Protein AF-A0A659NTN3-F1 (afdb_monomer_lite)

Sequence (86 aa):
DMLCDDDNLYELAKSYRVNFGTWSDYFNVYSYKLSESTGVILWQLTERNDELKDLINYPSCVFYETFNYSDLLEVIDHLNSIKTQH

pLDDT: mean 74.42, std 16.8, range [36.66, 95.81]

Structure (mmCIF, N/CA/C/O backbone):
data_AF-A0A659NTN3-F1
#
_entry.id   AF-A0A659NTN3-F1
#
loop_
_atom_site.group_PDB
_atom_site.id
_atom_site.type_symbol
_atom_site.label_atom_id
_atom_site.label_alt_id
_atom_site.label_comp_id
_atom_site.label_asym_id
_atom_site.label_entity_id
_atom_site.label_seq_id
_atom_site.pdbx_PDB_ins_code
_atom_site.Cartn_x
_atom_site.Cartn_y
_atom_site.Cartn_z
_atom_site.occupancy
_atom_site.B_iso_or_equiv
_atom_site.auth_seq_id
_atom_site.auth_comp_id
_atom_site.auth_asym_id
_atom_site.auth_atom_id
_atom_site.pdbx_PDB_model_num
ATOM 1 N N . ASP A 1 1 ? 14.149 6.782 26.388 1.00 36.66 1 ASP A N 1
ATOM 2 C CA . ASP A 1 1 ? 13.095 5.816 26.049 1.00 36.66 1 ASP A CA 1
ATOM 3 C C . ASP A 1 1 ? 13.194 5.415 24.598 1.00 36.66 1 ASP A C 1
ATOM 5 O O . ASP A 1 1 ? 13.579 6.234 23.775 1.00 36.66 1 ASP A O 1
ATOM 9 N N . MET A 1 2 ? 12.972 4.120 24.379 1.00 42.88 2 MET A N 1
ATOM 10 C CA . MET A 1 2 ? 13.283 3.297 23.209 1.00 42.88 2 MET A CA 1
ATOM 11 C C . MET A 1 2 ? 13.068 3.970 21.849 1.00 42.88 2 MET A C 1
ATOM 13 O O . MET A 1 2 ? 11.936 4.176 21.419 1.00 42.88 2 MET A O 1
ATOM 17 N N . LEU A 1 3 ? 14.172 4.179 21.127 1.00 44.34 3 LEU A N 1
ATOM 18 C CA . LEU A 1 3 ? 14.181 4.022 19.676 1.00 44.34 3 LEU A CA 1
ATOM 19 C C . LEU A 1 3 ? 13.929 2.529 19.432 1.00 44.34 3 LEU A C 1
ATOM 21 O O . LEU A 1 3 ? 14.845 1.723 19.566 1.00 44.34 3 LEU A O 1
ATOM 25 N N . CYS A 1 4 ? 12.671 2.133 19.239 1.00 46.97 4 CYS A N 1
ATOM 26 C CA . CYS A 1 4 ? 12.377 0.798 18.732 1.00 46.97 4 CYS A CA 1
ATOM 27 C C . CYS A 1 4 ? 13.074 0.686 17.373 1.00 46.97 4 CYS A C 1
ATOM 29 O O . CYS A 1 4 ? 12.793 1.496 16.497 1.00 46.97 4 CYS A O 1
ATOM 31 N N . ASP A 1 5 ? 14.014 -0.251 17.242 1.00 52.09 5 ASP A N 1
ATOM 32 C CA . ASP A 1 5 ? 14.778 -0.493 16.016 1.00 52.09 5 ASP A CA 1
ATOM 33 C C . ASP A 1 5 ? 13.824 -0.724 14.833 1.00 52.09 5 ASP A C 1
ATOM 35 O O . ASP A 1 5 ? 13.302 -1.829 14.654 1.00 52.09 5 ASP A O 1
ATOM 39 N N . ASP A 1 6 ? 13.608 0.310 14.016 1.00 53.75 6 ASP A N 1
ATOM 40 C CA . ASP A 1 6 ? 12.841 0.238 12.763 1.00 53.75 6 ASP A CA 1
ATOM 41 C C . ASP A 1 6 ? 13.380 -0.875 11.842 1.00 53.75 6 ASP A C 1
ATOM 43 O O . ASP A 1 6 ? 12.612 -1.542 11.144 1.00 53.75 6 ASP A O 1
ATOM 47 N N . ASP A 1 7 ? 14.683 -1.159 11.926 1.00 55.44 7 ASP A N 1
ATOM 48 C CA . ASP A 1 7 ? 15.356 -2.243 11.206 1.00 55.44 7 ASP A CA 1
ATOM 49 C C . ASP A 1 7 ? 14.801 -3.635 11.567 1.00 55.44 7 ASP A C 1
ATOM 51 O O . ASP A 1 7 ? 14.646 -4.491 10.694 1.00 55.44 7 ASP A O 1
ATOM 55 N N . ASN A 1 8 ? 14.420 -3.868 12.830 1.00 55.53 8 ASN A N 1
ATOM 56 C CA . ASN A 1 8 ? 13.861 -5.156 13.262 1.00 55.53 8 ASN A CA 1
ATOM 57 C C . ASN A 1 8 ? 12.431 -5.367 12.748 1.00 55.53 8 ASN A C 1
ATOM 59 O O . ASN A 1 8 ? 12.044 -6.492 12.425 1.00 55.53 8 ASN A O 1
ATOM 63 N N . LEU A 1 9 ? 11.639 -4.296 12.658 1.00 52.00 9 LEU A N 1
ATOM 64 C CA . LEU A 1 9 ? 10.273 -4.364 12.135 1.00 52.00 9 LEU A CA 1
ATOM 65 C C . LEU A 1 9 ? 10.263 -4.518 10.610 1.00 52.00 9 LEU A C 1
ATOM 67 O O . LEU A 1 9 ? 9.435 -5.260 10.077 1.00 52.00 9 LEU A O 1
ATOM 71 N N . TYR A 1 10 ? 11.209 -3.883 9.917 1.00 54.50 10 TYR A N 1
ATOM 72 C CA . TYR A 1 10 ? 11.407 -4.031 8.476 1.00 54.50 10 TYR A CA 1
ATOM 73 C C . TYR A 1 10 ? 11.814 -5.461 8.084 1.00 54.50 10 TYR A C 1
ATOM 75 O O . TYR A 1 10 ? 11.206 -6.058 7.190 1.00 54.50 10 TYR A O 1
ATOM 83 N N . GLU A 1 11 ? 12.786 -6.052 8.784 1.00 55.75 11 GLU A N 1
ATOM 84 C CA . GLU A 1 11 ? 13.202 -7.439 8.536 1.00 55.75 11 GLU A CA 1
ATOM 85 C C . GLU A 1 11 ? 12.100 -8.448 8.897 1.00 55.75 11 GLU A C 1
ATOM 87 O O . GLU A 1 11 ? 11.880 -9.422 8.170 1.00 55.75 11 GLU A O 1
ATOM 92 N N . LEU A 1 12 ? 11.322 -8.179 9.951 1.00 49.28 12 LEU A N 1
ATOM 93 C CA . LEU A 1 12 ? 10.145 -8.982 10.273 1.00 49.28 12 LEU A CA 1
ATOM 94 C C . LEU A 1 12 ? 9.096 -8.906 9.153 1.00 49.28 12 LEU A C 1
ATOM 96 O O . LEU A 1 12 ? 8.595 -9.945 8.727 1.00 49.28 12 LEU A O 1
ATOM 100 N N . ALA A 1 13 ? 8.797 -7.715 8.628 1.00 55.12 13 ALA A N 1
ATOM 101 C CA . ALA A 1 13 ? 7.829 -7.532 7.546 1.00 55.12 13 ALA A CA 1
ATOM 102 C C . ALA A 1 13 ? 8.247 -8.250 6.249 1.00 55.12 13 ALA A C 1
ATOM 104 O O . ALA A 1 13 ? 7.410 -8.884 5.602 1.00 55.12 13 ALA A O 1
ATOM 105 N N . LYS A 1 14 ? 9.544 -8.240 5.904 1.00 53.53 14 LYS A N 1
ATOM 106 C CA . LYS A 1 14 ? 10.086 -8.994 4.758 1.00 53.53 14 LYS A CA 1
ATOM 107 C C . LYS A 1 14 ? 9.797 -10.492 4.831 1.00 53.53 14 LYS A C 1
ATOM 109 O O . LYS A 1 14 ? 9.535 -11.101 3.796 1.00 53.53 14 LYS A O 1
ATOM 114 N N . SER A 1 15 ? 9.834 -11.085 6.026 1.00 51.66 15 SER A N 1
ATOM 115 C CA . SER A 1 15 ? 9.615 -12.529 6.207 1.00 51.66 15 SER A CA 1
ATOM 116 C C . SER A 1 15 ? 8.191 -12.989 5.855 1.00 51.66 15 SER A C 1
ATOM 118 O O . SER A 1 15 ? 7.976 -14.171 5.598 1.00 51.66 15 SER A O 1
ATOM 120 N N . TYR A 1 16 ? 7.239 -12.053 5.764 1.00 49.31 16 TYR A N 1
ATOM 121 C CA . TYR A 1 16 ? 5.858 -12.305 5.347 1.00 49.31 16 TYR A CA 1
ATOM 122 C C . TYR A 1 16 ? 5.586 -11.914 3.885 1.00 49.31 16 TYR A C 1
ATOM 124 O O . TYR A 1 16 ? 4.430 -11.902 3.462 1.00 49.31 16 TYR A O 1
ATOM 132 N N . ARG A 1 17 ? 6.623 -11.588 3.095 1.00 49.03 17 ARG A N 1
ATOM 133 C CA . ARG A 1 17 ? 6.464 -11.213 1.683 1.00 49.03 17 ARG A CA 1
ATOM 134 C C . ARG A 1 17 ? 5.995 -12.419 0.867 1.00 49.03 17 ARG A C 1
ATOM 136 O O . ARG A 1 17 ? 6.752 -13.356 0.624 1.00 49.03 17 ARG A O 1
ATOM 143 N N . VAL A 1 18 ? 4.752 -12.364 0.405 1.00 44.41 18 VAL A N 1
ATOM 144 C CA . VAL A 1 18 ? 4.176 -13.316 -0.550 1.00 44.41 18 VAL A CA 1
ATOM 145 C C . VAL A 1 18 ? 4.237 -12.688 -1.942 1.00 44.41 18 VAL A C 1
ATOM 147 O O . VAL A 1 18 ? 3.842 -11.538 -2.099 1.00 44.41 18 VAL A O 1
ATOM 150 N N . ASN A 1 19 ? 4.766 -13.421 -2.926 1.00 52.06 19 ASN A N 1
ATOM 151 C CA . ASN A 1 19 ? 4.823 -13.000 -4.328 1.00 52.06 19 ASN A CA 1
ATOM 152 C C . ASN A 1 19 ? 3.684 -13.691 -5.093 1.00 52.06 19 ASN A C 1
ATOM 154 O O . ASN A 1 19 ? 3.647 -14.924 -5.146 1.00 52.06 19 ASN A O 1
ATOM 158 N N . PHE A 1 20 ? 2.736 -12.917 -5.619 1.00 52.47 20 PHE A N 1
ATOM 159 C CA . PHE A 1 20 ? 1.511 -13.426 -6.247 1.00 52.47 20 PHE A CA 1
ATOM 160 C C . PHE A 1 20 ? 1.561 -13.443 -7.789 1.00 52.47 20 PHE A C 1
ATOM 162 O O . PHE A 1 20 ? 0.589 -13.851 -8.425 1.00 52.47 20 PHE A O 1
ATOM 169 N N . GLY A 1 21 ? 2.671 -13.027 -8.405 1.00 54.12 21 GLY A N 1
ATOM 170 C CA . GLY A 1 21 ? 2.782 -12.765 -9.843 1.00 54.12 21 GLY A CA 1
ATOM 171 C C . GLY A 1 21 ? 1.993 -11.535 -10.321 1.00 54.12 21 GLY A C 1
ATOM 172 O O . GLY A 1 21 ? 1.644 -11.455 -11.499 1.00 54.12 21 GLY A O 1
ATOM 173 N N . THR A 1 22 ? 1.660 -10.599 -9.429 1.00 62.44 22 THR A N 1
ATOM 174 C CA . THR A 1 22 ? 0.864 -9.393 -9.695 1.00 62.44 22 THR A CA 1
ATOM 175 C C . THR A 1 22 ? 1.725 -8.130 -9.709 1.00 62.44 22 THR A C 1
ATOM 177 O O . THR A 1 22 ? 2.848 -8.103 -9.214 1.00 62.44 22 THR A O 1
ATOM 180 N N . TRP A 1 23 ? 1.181 -7.026 -10.244 1.00 65.00 23 TRP A N 1
ATOM 181 C CA . TRP A 1 23 ? 1.870 -5.725 -10.268 1.00 65.00 23 TRP A CA 1
ATOM 182 C C . TRP A 1 23 ? 2.387 -5.287 -8.891 1.00 65.00 23 TRP A C 1
ATOM 184 O O . TRP A 1 23 ? 3.434 -4.656 -8.814 1.00 65.00 23 TRP A O 1
ATOM 194 N N . SER A 1 24 ? 1.692 -5.657 -7.812 1.00 64.94 24 SER A N 1
ATOM 195 C CA . SER A 1 24 ? 2.093 -5.377 -6.431 1.00 64.94 24 SER A CA 1
ATOM 196 C C . SER A 1 24 ? 3.423 -6.012 -6.018 1.00 64.94 24 SER A C 1
ATOM 198 O O . SER A 1 24 ? 4.056 -5.493 -5.110 1.00 64.94 24 SER A O 1
ATOM 200 N N . ASP A 1 25 ? 3.885 -7.083 -6.670 1.00 73.62 25 ASP A N 1
ATOM 201 C CA . ASP A 1 25 ? 5.128 -7.769 -6.281 1.00 73.62 25 ASP A CA 1
ATOM 202 C C . ASP A 1 25 ? 6.384 -6.954 -6.588 1.00 73.62 25 ASP A C 1
ATOM 204 O O . ASP A 1 25 ? 7.434 -7.165 -5.970 1.00 73.62 25 ASP A O 1
ATOM 208 N N . TYR A 1 26 ? 6.261 -5.998 -7.512 1.00 80.25 26 TYR A N 1
ATOM 209 C CA . TYR A 1 26 ? 7.305 -5.037 -7.856 1.00 80.25 26 TYR A CA 1
ATOM 210 C C . TYR A 1 26 ? 7.366 -3.860 -6.883 1.00 80.25 26 TYR A C 1
ATOM 212 O O . TYR A 1 26 ? 8.268 -3.031 -6.990 1.00 80.25 26 TYR A O 1
ATOM 220 N N . PHE A 1 27 ? 6.433 -3.774 -5.932 1.00 83.00 27 PHE A N 1
ATOM 221 C CA . PHE A 1 27 ? 6.378 -2.703 -4.951 1.00 83.00 27 PHE A CA 1
ATOM 222 C C . PHE A 1 27 ? 6.551 -3.249 -3.536 1.00 83.00 27 PHE A C 1
ATOM 224 O O . PHE A 1 27 ? 5.968 -4.254 -3.143 1.00 83.00 27 PHE A O 1
ATOM 231 N N . ASN A 1 28 ? 7.330 -2.535 -2.734 1.00 85.12 28 ASN A N 1
ATOM 232 C CA . ASN A 1 28 ? 7.237 -2.639 -1.291 1.00 85.12 28 ASN A CA 1
ATOM 233 C C . ASN A 1 28 ? 6.019 -1.817 -0.888 1.00 85.12 28 ASN A C 1
ATOM 235 O O . ASN A 1 28 ? 6.025 -0.602 -1.085 1.00 85.12 28 ASN A O 1
ATOM 239 N N . VAL A 1 29 ? 4.989 -2.476 -0.362 1.00 85.38 29 VAL A N 1
ATOM 240 C CA . VAL A 1 29 ? 3.751 -1.833 0.084 1.00 85.38 29 VAL A CA 1
ATOM 241 C C . VAL A 1 29 ? 3.634 -1.985 1.593 1.00 85.38 29 VAL A C 1
ATOM 243 O O . VAL A 1 29 ? 3.728 -3.092 2.120 1.00 85.38 29 VAL A O 1
ATOM 246 N N . TYR A 1 30 ? 3.402 -0.874 2.281 1.00 85.75 30 TYR A N 1
ATOM 247 C CA . TYR A 1 30 ? 3.191 -0.832 3.724 1.00 85.75 30 TYR A CA 1
ATOM 248 C C . TYR A 1 30 ? 1.900 -0.088 4.029 1.00 85.75 30 TYR A C 1
ATOM 250 O O . TYR A 1 30 ? 1.535 0.851 3.325 1.00 85.75 30 TYR A O 1
ATOM 258 N N . SER A 1 31 ? 1.219 -0.478 5.103 1.00 87.75 31 SER A N 1
ATOM 259 C CA . SER A 1 31 ? 0.080 0.279 5.614 1.00 87.75 31 SER A CA 1
ATOM 260 C C . SER A 1 31 ? 0.115 0.361 7.132 1.00 87.75 31 SER A C 1
ATOM 262 O O . SER A 1 31 ? 0.617 -0.546 7.797 1.00 87.75 31 SER A O 1
ATOM 264 N N . TYR A 1 32 ? -0.394 1.463 7.679 1.00 85.75 32 TYR A N 1
ATOM 265 C CA . TYR A 1 32 ? -0.515 1.653 9.121 1.00 85.75 32 TYR A CA 1
ATOM 266 C C . TYR A 1 32 ? -1.738 2.501 9.472 1.00 85.75 32 TYR A C 1
ATOM 268 O O . TYR A 1 32 ? -2.271 3.255 8.654 1.00 85.75 32 TYR A O 1
ATOM 276 N N . LYS A 1 33 ? -2.192 2.372 10.720 1.00 92.06 33 LYS A N 1
ATOM 277 C CA . LYS A 1 33 ? -3.316 3.140 11.257 1.00 92.06 33 LYS A CA 1
ATOM 278 C C . LYS A 1 33 ? -2.858 4.553 11.616 1.00 92.06 33 LYS A C 1
ATOM 280 O O . LYS A 1 33 ? -1.968 4.707 12.447 1.00 92.06 33 LYS A O 1
ATOM 285 N N . LEU A 1 34 ? -3.493 5.569 11.031 1.00 91.38 34 LEU A N 1
ATOM 286 C CA . LEU A 1 34 ? -3.251 6.974 11.373 1.00 91.38 34 LEU A CA 1
ATOM 287 C C . LEU A 1 34 ? -4.229 7.469 12.448 1.00 91.38 34 LEU A C 1
ATOM 289 O O . LEU A 1 34 ? -3.841 8.205 13.351 1.00 91.38 34 LEU A O 1
ATOM 293 N N . SER A 1 35 ? -5.493 7.054 12.364 1.00 95.25 35 SER A N 1
ATOM 294 C CA . SER A 1 35 ? -6.547 7.366 13.334 1.00 95.25 35 SER A CA 1
A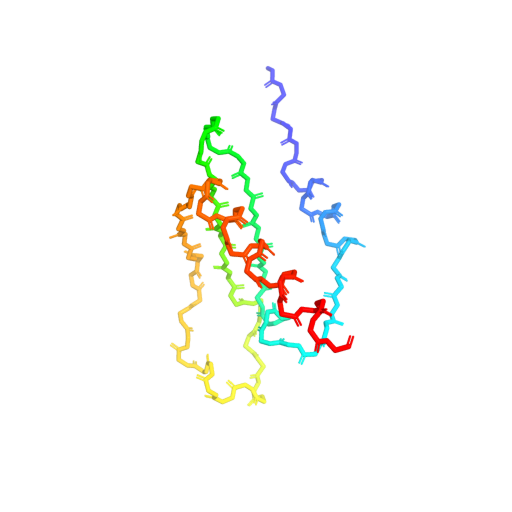TOM 295 C C . SER A 1 35 ? -7.555 6.216 13.428 1.00 95.25 35 SER A C 1
ATOM 297 O O . SER A 1 35 ? -7.409 5.191 12.765 1.00 95.25 35 SER A O 1
ATOM 299 N N . GLU A 1 36 ? -8.599 6.369 14.247 1.00 94.94 36 GLU A N 1
ATOM 300 C CA . GLU A 1 36 ? -9.687 5.384 14.335 1.00 94.94 36 GLU A CA 1
ATOM 301 C C . GLU A 1 36 ? -10.435 5.177 13.010 1.00 94.94 36 GLU A C 1
ATOM 303 O O . GLU A 1 36 ? -10.885 4.069 12.741 1.00 94.94 36 GLU A O 1
ATOM 308 N N . SER A 1 37 ? -10.531 6.205 12.165 1.00 95.81 37 SER A N 1
ATOM 309 C CA . SER A 1 37 ? -11.243 6.138 10.883 1.00 95.81 37 SER A CA 1
ATOM 310 C C . SER A 1 37 ? -10.318 6.069 9.668 1.00 95.81 37 SER A C 1
ATOM 312 O O . SER A 1 37 ? -10.766 5.673 8.597 1.00 95.81 37 SER A O 1
ATOM 314 N N . THR A 1 38 ? -9.041 6.430 9.815 1.00 95.31 38 THR A N 1
ATOM 315 C CA . THR A 1 38 ? -8.135 6.662 8.683 1.00 95.31 38 THR A CA 1
ATOM 316 C C . THR A 1 38 ? -6.889 5.784 8.756 1.00 95.31 38 THR A C 1
ATOM 318 O O . THR A 1 38 ? -6.189 5.735 9.774 1.00 95.31 38 THR A O 1
ATOM 321 N N . GLY A 1 39 ? -6.589 5.121 7.645 1.00 91.06 39 GLY A N 1
ATOM 322 C CA . GLY A 1 39 ? -5.343 4.411 7.398 1.00 91.06 39 GLY A CA 1
ATOM 323 C C . GLY A 1 39 ? -4.446 5.172 6.426 1.00 91.06 39 GLY A C 1
ATOM 324 O O . GLY A 1 39 ? -4.878 6.082 5.715 1.00 91.06 39 GLY A O 1
ATOM 325 N N . VAL A 1 40 ? -3.179 4.784 6.409 1.00 90.38 40 VAL A N 1
ATOM 326 C CA . VAL A 1 40 ? -2.182 5.227 5.437 1.00 90.38 40 VAL A CA 1
ATOM 327 C C . VAL A 1 40 ? -1.687 4.018 4.667 1.00 90.38 40 VAL A C 1
ATOM 329 O O . VAL A 1 40 ? -1.458 2.963 5.261 1.00 90.38 40 VAL A O 1
ATOM 332 N N . ILE A 1 41 ? -1.470 4.198 3.367 1.00 90.00 41 ILE A N 1
ATOM 333 C CA . ILE A 1 41 ? -0.735 3.271 2.516 1.00 90.00 41 ILE A CA 1
ATOM 334 C C . ILE A 1 41 ? 0.476 3.980 1.903 1.00 90.00 41 ILE A C 1
ATOM 336 O O . ILE A 1 41 ? 0.404 5.127 1.463 1.00 90.00 41 ILE A O 1
ATOM 340 N N . LEU A 1 42 ? 1.604 3.283 1.905 1.00 90.50 42 LEU A N 1
ATOM 341 C CA . LEU A 1 42 ? 2.868 3.705 1.323 1.00 90.50 42 LEU A CA 1
ATOM 342 C C . LEU A 1 42 ? 3.300 2.657 0.308 1.00 90.50 42 LEU A C 1
ATOM 344 O O . LEU A 1 42 ? 3.166 1.459 0.572 1.00 90.50 42 LEU A O 1
ATOM 348 N N . TRP A 1 43 ? 3.870 3.085 -0.813 1.00 89.06 43 TRP A N 1
ATOM 349 C CA . TRP A 1 43 ? 4.475 2.147 -1.751 1.00 89.06 43 TRP A CA 1
ATOM 350 C C . TRP A 1 43 ? 5.704 2.709 -2.453 1.00 89.06 43 TRP A C 1
ATOM 352 O O . TRP A 1 43 ? 5.809 3.903 -2.731 1.00 89.06 43 TRP A O 1
ATOM 362 N N . GLN A 1 44 ? 6.645 1.822 -2.752 1.00 88.25 44 GLN A N 1
ATOM 363 C CA . GLN A 1 44 ? 7.865 2.140 -3.485 1.00 88.25 44 GLN A CA 1
ATOM 364 C C . GLN A 1 44 ? 8.220 0.977 -4.404 1.00 88.25 44 GLN A C 1
ATOM 366 O O . GLN A 1 44 ? 8.158 -0.175 -3.982 1.00 88.25 44 GLN A O 1
ATOM 371 N N . LEU A 1 45 ? 8.621 1.269 -5.642 1.00 86.69 45 LEU A N 1
ATOM 372 C CA . LEU A 1 45 ? 9.142 0.253 -6.556 1.00 86.69 45 LEU A CA 1
ATOM 373 C C . LEU A 1 45 ? 10.407 -0.373 -5.945 1.00 86.69 45 LEU A C 1
ATOM 375 O O . LEU A 1 45 ? 11.346 0.357 -5.626 1.00 86.69 45 LEU A O 1
ATOM 379 N N . THR A 1 46 ? 10.427 -1.696 -5.756 1.00 79.12 46 THR A N 1
ATOM 380 C CA . THR A 1 46 ? 11.491 -2.377 -5.003 1.00 79.12 46 THR A CA 1
ATOM 381 C C . THR A 1 46 ? 12.835 -2.271 -5.696 1.00 79.12 46 THR A C 1
ATOM 383 O O . THR A 1 46 ? 13.808 -1.885 -5.062 1.00 79.12 46 THR A O 1
ATOM 386 N N . GLU A 1 47 ? 12.879 -2.583 -6.991 1.00 71.94 47 GLU A N 1
ATOM 387 C CA . GLU A 1 47 ? 14.073 -2.501 -7.829 1.00 71.94 47 GLU A CA 1
ATOM 388 C C . GLU A 1 47 ? 13.655 -2.326 -9.290 1.00 71.94 47 GLU A C 1
ATOM 390 O O . GLU A 1 47 ? 12.593 -2.790 -9.715 1.00 71.94 47 GLU A O 1
ATOM 395 N N . ARG A 1 48 ? 14.498 -1.652 -10.076 1.00 64.19 48 ARG A N 1
ATOM 396 C CA . ARG A 1 48 ? 14.315 -1.581 -11.526 1.00 64.19 48 ARG A CA 1
ATOM 397 C C . ARG A 1 48 ? 14.801 -2.894 -12.130 1.00 64.19 48 ARG A C 1
ATOM 399 O O . ARG A 1 48 ? 15.998 -3.150 -12.148 1.00 64.19 48 ARG A O 1
ATOM 406 N N . ASN A 1 49 ? 13.868 -3.708 -12.606 1.00 65.69 49 ASN A N 1
ATOM 407 C CA . ASN A 1 49 ? 14.167 -4.848 -13.465 1.00 65.69 49 ASN A CA 1
ATOM 408 C C . ASN A 1 49 ? 14.074 -4.379 -14.930 1.00 65.69 49 ASN A C 1
ATOM 410 O O . ASN A 1 49 ? 13.085 -3.748 -15.305 1.00 65.69 49 ASN A O 1
ATOM 414 N N . ASP A 1 50 ? 15.080 -4.691 -15.753 1.00 64.56 50 ASP A N 1
ATOM 415 C CA . ASP A 1 50 ? 15.112 -4.380 -17.193 1.00 64.56 50 ASP A CA 1
ATOM 416 C C . ASP A 1 50 ? 13.941 -5.015 -17.974 1.00 64.56 50 ASP A C 1
ATOM 418 O O . ASP A 1 50 ? 13.577 -4.564 -19.064 1.00 64.56 50 ASP A O 1
ATOM 422 N N . GLU A 1 51 ? 13.310 -6.040 -17.403 1.00 65.56 51 GLU A N 1
ATOM 423 C CA . GLU A 1 51 ? 12.098 -6.671 -17.928 1.00 65.56 51 GLU A CA 1
ATOM 424 C C . GLU A 1 51 ? 10.838 -5.808 -17.717 1.00 65.56 51 GLU A C 1
ATOM 426 O O . GLU A 1 51 ? 9.859 -5.958 -18.448 1.00 65.56 51 GLU A O 1
ATOM 431 N N . LEU A 1 52 ? 10.864 -4.844 -16.787 1.00 71.44 52 LEU A N 1
ATOM 432 C CA . LEU A 1 52 ? 9.746 -3.948 -16.462 1.00 71.44 52 LEU A CA 1
ATOM 433 C C . LEU A 1 52 ? 9.805 -2.655 -17.275 1.00 71.44 52 LEU A C 1
ATOM 435 O O . LEU A 1 52 ? 9.847 -1.548 -16.732 1.00 71.44 52 LEU A O 1
ATOM 439 N N . LYS A 1 53 ? 9.782 -2.795 -18.603 1.00 70.38 53 LYS A N 1
ATOM 440 C CA . LYS A 1 53 ? 9.858 -1.662 -19.541 1.00 70.38 53 LYS A CA 1
ATOM 441 C C . LYS A 1 53 ? 8.795 -0.592 -19.280 1.00 70.38 53 LYS A C 1
ATOM 443 O O . LYS A 1 53 ? 9.086 0.591 -19.429 1.00 70.38 53 LYS A O 1
ATOM 448 N N . ASP A 1 54 ? 7.610 -0.991 -18.826 1.00 71.44 54 ASP A N 1
ATOM 449 C CA . ASP A 1 54 ? 6.504 -0.072 -18.527 1.00 71.44 54 ASP A CA 1
ATOM 450 C C . ASP A 1 54 ? 6.756 0.780 -17.272 1.00 71.44 54 ASP A C 1
ATOM 452 O O . ASP A 1 54 ? 6.217 1.878 -17.139 1.00 71.44 54 ASP A O 1
ATOM 456 N N . LEU A 1 55 ? 7.620 0.314 -16.366 1.00 74.38 55 LEU A N 1
ATOM 457 C CA . LEU A 1 55 ? 7.968 0.994 -15.115 1.00 74.38 55 LEU A CA 1
ATOM 458 C C . LEU A 1 55 ? 9.354 1.654 -15.172 1.00 74.38 55 LEU A C 1
ATOM 460 O O . LEU A 1 55 ? 9.831 2.171 -14.163 1.00 74.38 55 LEU A O 1
ATOM 464 N N . ILE A 1 56 ? 9.996 1.707 -16.346 1.00 76.38 56 ILE A N 1
ATOM 465 C CA . ILE A 1 56 ? 11.357 2.250 -16.504 1.00 76.38 56 ILE A CA 1
ATOM 466 C C . ILE A 1 56 ? 11.469 3.726 -16.091 1.00 76.38 56 ILE A C 1
ATOM 468 O O . ILE A 1 56 ? 12.495 4.159 -15.563 1.00 76.38 56 ILE A O 1
ATOM 472 N N . ASN A 1 57 ? 10.385 4.481 -16.289 1.00 79.62 57 ASN A N 1
ATOM 473 C CA . ASN A 1 57 ? 10.266 5.888 -15.908 1.00 79.62 57 ASN A CA 1
ATOM 474 C C . ASN A 1 57 ? 9.508 6.083 -14.588 1.00 79.62 57 ASN A C 1
ATOM 476 O O . ASN A 1 57 ? 9.253 7.223 -14.198 1.00 79.62 57 ASN A O 1
ATOM 480 N N . TYR A 1 58 ? 9.121 4.999 -13.907 1.00 80.12 58 TYR A N 1
ATOM 481 C CA . TYR A 1 58 ? 8.412 5.103 -12.642 1.00 80.12 58 TYR A CA 1
ATOM 482 C C . TYR A 1 58 ? 9.332 5.754 -11.588 1.00 80.12 58 TYR A C 1
ATOM 484 O O . TYR A 1 58 ? 10.501 5.359 -11.466 1.00 80.12 58 TYR A O 1
ATOM 492 N N . PRO A 1 59 ? 8.858 6.765 -10.834 1.00 81.62 59 PRO A N 1
ATOM 493 C CA . PRO A 1 59 ? 9.701 7.463 -9.871 1.00 81.62 59 PRO A CA 1
ATOM 494 C C . PRO A 1 59 ? 10.216 6.539 -8.764 1.00 81.62 59 PRO A C 1
ATOM 496 O O . PRO A 1 59 ? 9.465 5.770 -8.172 1.00 81.62 59 PRO A O 1
ATOM 499 N N . SER A 1 60 ? 11.499 6.667 -8.427 1.00 78.25 60 SER A N 1
ATOM 500 C CA . SER A 1 60 ? 12.147 5.890 -7.357 1.00 78.25 60 SER A CA 1
ATOM 501 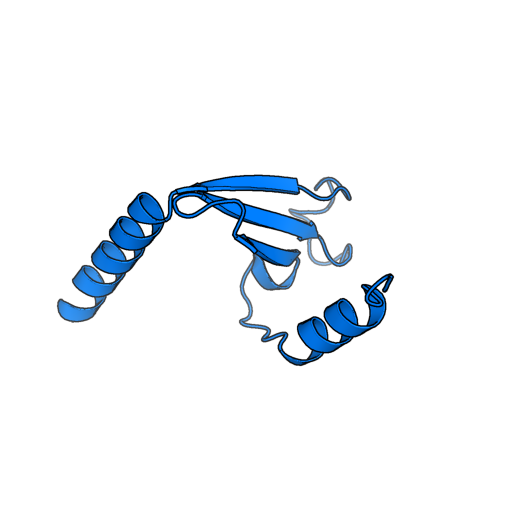C C . SER A 1 60 ? 11.880 6.448 -5.946 1.00 78.25 60 SER A C 1
ATOM 503 O O . SER A 1 60 ? 12.691 6.259 -5.042 1.00 78.25 60 SER A O 1
ATOM 505 N N . CYS A 1 61 ? 10.775 7.168 -5.747 1.00 82.44 61 CYS A N 1
ATOM 506 C CA . CYS A 1 61 ? 10.383 7.735 -4.457 1.00 82.44 61 CYS A CA 1
ATOM 507 C C . CYS A 1 61 ? 9.340 6.865 -3.748 1.00 82.44 61 CYS A C 1
ATOM 509 O O . CYS A 1 61 ? 8.681 6.026 -4.363 1.00 82.44 61 CYS A O 1
ATOM 511 N N . VAL A 1 62 ? 9.179 7.097 -2.446 1.00 86.06 62 VAL A N 1
ATOM 512 C CA . VAL A 1 62 ? 8.067 6.539 -1.676 1.00 86.06 62 VAL A CA 1
ATOM 513 C C . VAL A 1 62 ? 6.825 7.384 -1.949 1.00 86.06 62 VAL A C 1
ATOM 515 O O . VAL A 1 62 ? 6.840 8.599 -1.751 1.00 86.06 62 VAL A O 1
ATOM 518 N N . PHE A 1 63 ? 5.767 6.739 -2.420 1.00 89.75 63 PHE A N 1
ATOM 519 C CA . PHE A 1 63 ? 4.441 7.328 -2.554 1.00 89.75 63 PHE A CA 1
ATOM 520 C C . PHE A 1 63 ? 3.639 7.103 -1.276 1.00 89.75 63 PHE A C 1
ATOM 522 O O . PHE A 1 63 ? 3.905 6.161 -0.529 1.00 89.75 63 PHE A O 1
ATOM 529 N N . TYR A 1 64 ? 2.672 7.981 -1.032 1.00 90.75 64 TYR A N 1
ATOM 530 C CA . TYR A 1 64 ? 1.863 8.009 0.180 1.00 90.75 64 TYR A CA 1
ATOM 531 C C . TYR A 1 64 ? 0.433 8.416 -0.160 1.00 90.75 64 TYR A C 1
ATOM 533 O O . TYR A 1 64 ? 0.229 9.390 -0.888 1.00 90.75 64 TYR A O 1
ATOM 541 N N . GLU A 1 65 ? -0.539 7.728 0.435 1.00 92.69 65 GLU A N 1
ATOM 542 C CA . GLU A 1 65 ? -1.947 8.108 0.375 1.00 92.69 65 GLU A CA 1
ATOM 543 C C . GLU A 1 65 ? -2.690 7.717 1.662 1.00 92.69 65 GLU A C 1
ATOM 545 O O . GLU A 1 65 ? -2.314 6.776 2.366 1.00 92.69 65 GLU A O 1
ATOM 550 N N . THR A 1 66 ? -3.752 8.456 1.986 1.00 93.75 66 THR A N 1
ATOM 551 C CA . THR A 1 66 ? -4.653 8.157 3.109 1.00 93.75 66 THR A CA 1
ATOM 552 C C . THR A 1 66 ? -5.956 7.561 2.606 1.00 93.75 66 THR A C 1
ATOM 554 O O . THR A 1 66 ? -6.481 8.024 1.598 1.00 93.75 66 THR A O 1
ATOM 557 N N . PHE A 1 67 ? -6.539 6.633 3.359 1.00 89.94 67 PHE A N 1
ATOM 558 C CA . PHE A 1 67 ? -7.852 6.058 3.057 1.00 89.94 67 PHE A CA 1
ATOM 559 C C . PHE A 1 67 ? -8.730 5.976 4.310 1.00 89.94 67 PHE A C 1
ATOM 561 O O . PHE A 1 67 ? -8.220 5.855 5.427 1.00 89.94 67 PHE A O 1
ATOM 568 N N . ASN A 1 68 ? -10.054 6.035 4.140 1.00 95.50 68 ASN A N 1
ATOM 569 C CA . ASN A 1 68 ? -11.000 5.760 5.223 1.00 95.50 68 ASN A CA 1
ATOM 570 C C . ASN A 1 68 ? -11.295 4.260 5.317 1.00 95.50 68 ASN A C 1
ATOM 572 O O . ASN A 1 68 ? -11.462 3.577 4.307 1.00 95.50 68 ASN A O 1
ATOM 576 N N . TYR A 1 69 ? -11.418 3.750 6.542 1.00 90.75 69 TYR A N 1
ATOM 577 C CA . TYR A 1 69 ? -11.777 2.348 6.762 1.00 90.75 69 TYR A CA 1
ATOM 578 C C . TYR A 1 69 ? -13.203 2.023 6.303 1.00 90.75 69 TYR A C 1
ATOM 580 O O . TYR A 1 69 ? -13.447 0.889 5.905 1.00 90.75 69 TYR A O 1
ATOM 588 N N . SER A 1 70 ? -14.127 2.993 6.310 1.00 92.06 70 SER A N 1
ATOM 589 C CA . SER A 1 70 ? -15.475 2.816 5.749 1.00 92.06 70 SER A CA 1
ATOM 590 C C . SER A 1 70 ? -15.426 2.454 4.269 1.00 92.06 70 SER A C 1
ATOM 592 O O . SER A 1 70 ? -16.037 1.476 3.855 1.00 92.06 70 SER A O 1
ATOM 594 N N . ASP A 1 71 ? -14.632 3.190 3.497 1.00 89.19 71 ASP A N 1
ATOM 595 C CA . ASP A 1 71 ? -14.543 3.030 2.046 1.00 89.19 71 ASP A CA 1
ATOM 596 C C . ASP A 1 71 ? -13.912 1.670 1.709 1.00 89.19 71 ASP A C 1
ATOM 598 O O . ASP A 1 71 ? -14.327 0.978 0.781 1.00 89.19 71 ASP A O 1
ATOM 602 N N . LEU A 1 72 ? -12.941 1.236 2.521 1.00 85.25 72 LEU A N 1
ATOM 603 C CA . LEU A 1 72 ? -12.339 -0.089 2.394 1.00 85.25 72 LEU A CA 1
ATOM 604 C C . LEU A 1 72 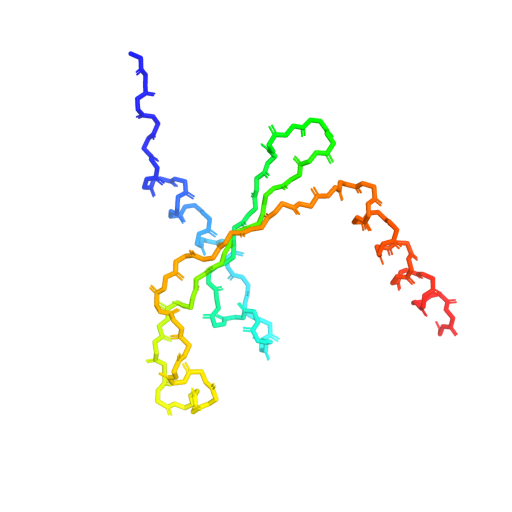? -13.348 -1.212 2.679 1.00 85.25 72 LEU A C 1
ATOM 606 O O . LEU A 1 72 ? -13.347 -2.220 1.971 1.00 85.25 72 LEU A O 1
ATOM 610 N N . LEU A 1 73 ? -14.207 -1.050 3.692 1.00 88.50 73 LEU A N 1
ATOM 611 C CA . LEU A 1 73 ? -15.269 -2.014 3.992 1.00 88.50 73 LEU A CA 1
ATOM 612 C C . LEU A 1 73 ? -16.255 -2.128 2.825 1.00 88.50 73 LEU A C 1
ATOM 614 O O . LEU A 1 73 ? -16.566 -3.243 2.416 1.00 88.50 73 LEU A O 1
ATOM 618 N N . GLU A 1 74 ? -16.660 -1.005 2.227 1.00 89.25 74 GLU A N 1
ATOM 619 C CA . GLU A 1 74 ? -17.542 -1.002 1.051 1.00 89.25 74 GLU A CA 1
ATOM 620 C C . GLU A 1 74 ? -16.930 -1.767 -0.133 1.00 89.25 74 GLU A C 1
ATOM 622 O O . GLU A 1 74 ? -17.607 -2.571 -0.780 1.00 89.25 74 GLU A O 1
ATOM 627 N N . VAL A 1 75 ? -15.632 -1.578 -0.394 1.00 86.81 75 VAL A N 1
ATOM 628 C CA . VAL A 1 75 ? -14.915 -2.313 -1.449 1.00 86.81 75 VAL A CA 1
ATOM 629 C C . VAL A 1 75 ? -14.854 -3.813 -1.143 1.00 86.81 75 VAL A C 1
ATOM 631 O O . VAL A 1 75 ? -15.093 -4.632 -2.035 1.00 86.81 75 VAL A O 1
ATOM 634 N N . ILE A 1 76 ? -14.560 -4.196 0.103 1.00 87.62 76 ILE A N 1
ATOM 635 C CA . ILE A 1 76 ? -14.515 -5.606 0.527 1.00 87.62 76 ILE A CA 1
ATOM 636 C C . ILE A 1 76 ? -15.890 -6.263 0.367 1.00 87.62 76 ILE A C 1
ATOM 638 O O . ILE A 1 76 ? -15.986 -7.365 -0.183 1.00 87.62 76 ILE A O 1
ATOM 642 N N . ASP A 1 7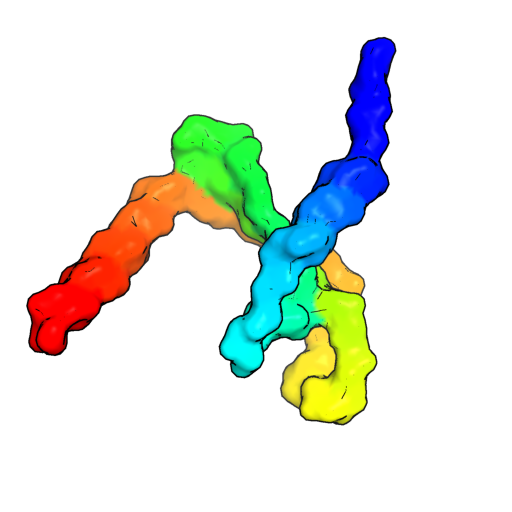7 ? -16.950 -5.587 0.802 1.00 90.06 77 ASP A N 1
ATOM 643 C CA . ASP A 1 77 ? -18.321 -6.079 0.693 1.00 90.06 77 ASP A CA 1
ATOM 644 C C . ASP A 1 77 ? -18.729 -6.254 -0.771 1.00 90.06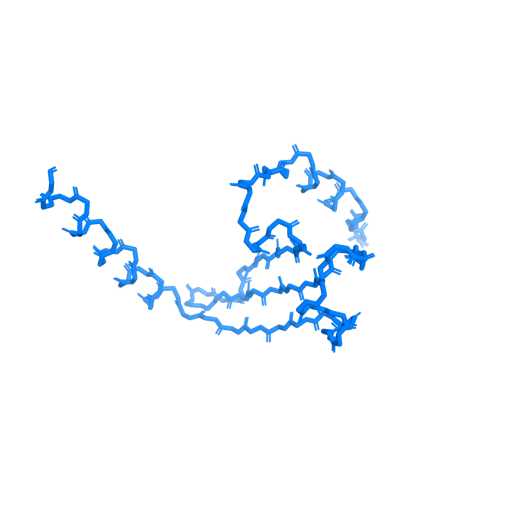 77 ASP A C 1
ATOM 646 O O . ASP A 1 77 ? -19.282 -7.295 -1.144 1.00 90.06 77 ASP A O 1
ATOM 650 N N . HIS A 1 78 ? -18.370 -5.299 -1.633 1.00 89.38 78 HIS A N 1
ATOM 651 C CA . HIS A 1 78 ? -18.603 -5.413 -3.068 1.00 89.38 78 HIS A CA 1
ATOM 652 C C . HIS A 1 78 ? -17.888 -6.634 -3.667 1.00 89.38 78 HIS A C 1
ATOM 654 O O . HIS A 1 78 ? -18.520 -7.444 -4.349 1.00 89.38 78 HIS A O 1
ATOM 660 N N . LEU A 1 79 ? -16.604 -6.836 -3.361 1.00 86.25 79 LEU A N 1
ATOM 661 C CA . LEU A 1 79 ? -15.841 -7.995 -3.842 1.00 86.25 79 LEU A CA 1
ATOM 662 C C . LEU A 1 79 ? -16.435 -9.327 -3.362 1.00 86.25 79 LEU A C 1
ATOM 664 O O . LEU A 1 79 ? -16.488 -10.299 -4.121 1.00 86.25 79 LEU A O 1
ATOM 668 N N . ASN A 1 80 ? -16.911 -9.385 -2.119 1.00 85.56 80 ASN A N 1
ATOM 669 C CA . ASN A 1 80 ? -17.561 -10.576 -1.574 1.00 85.56 80 ASN A CA 1
ATOM 670 C C . ASN A 1 80 ? -18.934 -10.841 -2.211 1.00 85.56 80 ASN A C 1
ATOM 672 O O . ASN A 1 80 ? -19.293 -12.003 -2.430 1.00 85.56 80 ASN A O 1
ATOM 676 N N . SER A 1 81 ? -19.677 -9.789 -2.567 1.00 88.31 81 SER A N 1
ATOM 677 C CA . SER A 1 81 ? -20.953 -9.920 -3.283 1.00 88.31 81 SER A CA 1
ATOM 678 C C . SER A 1 81 ? -20.785 -10.551 -4.672 1.00 88.31 81 SER A C 1
ATOM 680 O O . SER A 1 81 ? -21.631 -11.326 -5.106 1.00 88.31 81 SER A O 1
ATOM 682 N N . ILE A 1 82 ? -19.655 -10.298 -5.340 1.00 87.50 82 ILE A N 1
ATOM 683 C CA . ILE A 1 82 ? -19.338 -10.895 -6.646 1.00 87.50 82 ILE A CA 1
ATOM 684 C C . ILE A 1 82 ? -18.977 -12.380 -6.490 1.00 87.50 82 ILE A C 1
ATOM 686 O O . ILE A 1 82 ? -19.414 -13.213 -7.281 1.00 87.50 82 ILE A O 1
ATOM 690 N N . LYS A 1 83 ? -18.222 -12.743 -5.444 1.00 74.56 83 LYS A N 1
ATOM 691 C CA . LYS A 1 83 ? -17.844 -14.145 -5.174 1.00 74.56 83 LYS A CA 1
ATOM 692 C C . LYS A 1 83 ? -19.037 -15.056 -4.899 1.00 74.56 83 LYS A C 1
ATOM 694 O O . LYS A 1 83 ? -18.948 -16.249 -5.144 1.00 74.56 83 LYS A O 1
ATOM 699 N N . THR A 1 84 ? -20.123 -14.510 -4.361 1.00 61.47 84 THR A N 1
ATOM 700 C CA . THR A 1 84 ? -21.329 -15.271 -3.999 1.00 61.47 84 THR A CA 1
ATOM 701 C C . THR A 1 84 ? -22.308 -15.457 -5.161 1.00 61.47 84 THR A C 1
ATOM 703 O O . THR A 1 84 ? -23.320 -16.132 -4.994 1.00 61.47 84 THR A O 1
ATOM 706 N N . GLN A 1 85 ? -22.010 -14.901 -6.340 1.00 56.09 85 GLN A N 1
ATOM 707 C CA . GLN A 1 85 ? -22.815 -15.061 -7.557 1.00 56.09 85 GLN A CA 1
ATOM 708 C C . GLN A 1 85 ? -22.335 -16.201 -8.477 1.00 56.09 85 GLN A C 1
ATOM 710 O O . GLN A 1 85 ? -22.942 -16.414 -9.529 1.00 56.09 85 GLN A O 1
ATOM 715 N N . HIS A 1 86 ? -21.293 -16.945 -8.086 1.00 45.41 86 HIS A N 1
ATOM 716 C CA . HIS A 1 86 ? -20.757 -18.095 -8.821 1.00 45.41 86 HIS A CA 1
ATOM 717 C C . HIS A 1 86 ? -20.781 -19.382 -8.000 1.00 45.41 86 HIS A C 1
ATOM 719 O O . HIS A 1 86 ? -20.352 -19.348 -6.826 1.00 45.41 86 HIS A O 1
#

Organism: NCBI:txid1960126

Radius of gyration: 16.47 Å; chains: 1; bounding box: 38×26×46 Å

Secondary structure (DSSP, 8-state):
-----HHHHHHHHHTT----SSGGGGEEEEEEESSSSEEEEEEEE----TT-GGGTTS-SSPEEEEEEHHHHHHHHHHHHHHHTT-

Foldseek 3Di:
DDPPPPVVVVVVVVVPDDDPVDPCNQKDKDKDDPDPFKIKIKIARPDDDPVPPVCPVPDRDIDMDMDTPVVVVVVVVVVVVVVVVD

=== Feature glossary ===
Annotated list of the representations used here:

Nearest PDB structures. The Foldseek neighbor list gives the closest experimentally determined structures in the PDB, ranked by structural alignment. TM-score near 1 means near-identical fold; near 0.3 means only rough topology match. This is how one finds what a novel AlphaFold prediction most resembles in the solved-structure universe.

Foldseek 3Di. Foldseek's 3Di representation compresses backbone geometry into a per-residue letter drawn from a learned twenty-state alphabet. It captures the tertiary interaction pattern around each residue — which residues are packed against it in space, regardless of where they are in sequence.

Radius of gyration, Cα contacts, bounding box. Radius of gyration (Rg) is the root-mean-square distance of Cα atoms from their centroid — a single number for overall size and compactness. A globular domain of N residues has Rg ≈ 2.2·N^0.38 Å; an extended or disordered chain has a much larger Rg. The Cα contact count is the number of residue pairs whose Cα atoms are within 8 Å and are more than four positions apart in sequence — a standard proxy for tertiary packing density. The bounding box is the smallest axis-aligned box enclosing all Cα atoms.

InterPro / GO / CATH / organism. The annotation block draws on four external resources. InterPro: which protein families and domains the sequence belongs to. GO: standardized terms for what the protein does, what process it participates in, and where in the cell it acts. CATH: which structural fold it has in the CATH hierarchy. Organism: the species of origin.

mmCIF coordinates. The mmCIF block holds the 3D Cartesian coordinates of each backbone atom (N, Cα, C, O) in ångströms. mmCIF is the PDB's canonical archive format — a tagged-loop text representation of the atomic model.

pLDDT. pLDDT is the predicted lDDT-Cα score: AlphaFold's confidence that the local environment of each residue (all inter-atomic distances within 15 Å) is correctly placed. It is a per-residue number between 0 and 100, with higher meaning more reliable.

Backbone torsions (φ/ψ). φ (phi) and ψ (psi) are the two rotatable backbone dihedrals per residue: φ is the C(i-1)–N–Cα–C torsion, ψ is the N–Cα–C–N(i+1) torsion, both in degrees on (−180°, 180°]. α-helical residues cluster near (−60°, −45°); β-strand residues near (−120°, +130°). A Ramachandran plot is simply a scatter of (φ, ψ) for every residue.

B-factor. For experimental (PDB) structures, the B-factor (temperature factor) quantifies the positional spread of each atom in the crystal — a combination of thermal vibration and static disorder — in units of Å². High B-factors mark flexible loops or poorly resolved regions; low B-factors mark the rigid, well-ordered core.

Secondary structure (3-state, P-SEA). SS3 is a coarse helix/strand/coil call (letters a/b/c) made by the P-SEA algorithm from inter-Cα distances and dihedrals. It is less detailed than DSSP but needs only Cα positions.

Predicted aligned error. Predicted aligned error is AlphaFold's pairwise confidence. Unlike pLDDT (per-residue), PAE is per-residue-pair and captures whether two parts of the structure are correctly placed relative to each other. Units are ångströms of expected positional error.

Solvent-accessible surface area. Solvent-accessible surface area (SASA) is the area in Å² traced out by the centre of a 1.4 Å probe sphere (a water molecule) rolled over the protein's van der Waals surface (Shrake–Rupley / Lee–Richards construction). Buried r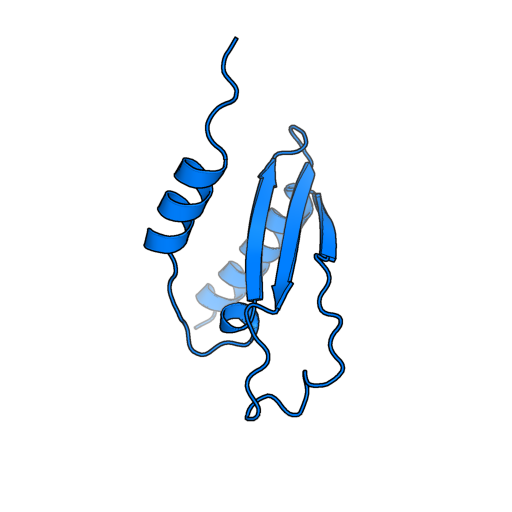esidues have near-zero SASA; fully exposed residues can exceed 200 Å². The total SASA scales roughly with the number of surface residues.

Secondary structure (8-state, DSSP). The SS8 string is DSSP's per-residue secondary-structure call. α-helix (H) means an i→i+4 H-bond ladder; β-strand (E) means the residue participates in a β-sheet; 3₁₀ (G) and π (I) are tighter and wider helices; T/S are turns/bends; '-' is loop.

Rendered structure images. Structure images are PyMOL renders from six orthogonal camera directions. Cartoon representation draws helices as coils and strands as arrows; sticks shows the backbone as bonds; surface shows the solvent-excluded envelope. Rainbow coloring maps sequence position to hue (blue→red, N→C); chain coloring assigns a distinct color per polypeptide.

Sequence. The amino-acid sequence is the protein's primary structure: the linear order of residues from the N-terminus to the C-terminus, written in one-letter code. Everything else here — the 3D coordinates, the secondary structure, the domain annotations — is ultimately a consequence of this string.

Contact-map, Ramachandran, and PAE plots. Three diagnostic plots accompany the record. The Cα contact map visualizes the tertiary structure as a 2D adjacency matrix (8 Å cutoff, sequence-local contacts suppressed). The Ramachandran plot shows the distribution of backbone (φ, ψ) torsions, with points in the α and β basins reflecting secondary structure content. The PAE plot shows AlphaFold's inter-residue confidence as a color matrix.